Protein AF-A0AAQ5BHJ5-F1 (afdb_monomer_lite)

Structure (mmCIF, N/CA/C/O backbone):
data_AF-A0AAQ5BHJ5-F1
#
_entry.id   AF-A0AAQ5BHJ5-F1
#
loop_
_atom_site.group_PDB
_atom_site.id
_atom_site.type_symbol
_atom_site.label_atom_id
_atom_site.label_alt_id
_atom_site.label_comp_id
_atom_site.label_asym_id
_atom_site.label_entity_id
_atom_site.label_seq_id
_atom_site.pdbx_PDB_ins_code
_atom_site.Cartn_x
_atom_site.Cartn_y
_atom_site.Cartn_z
_atom_site.occupancy
_atom_site.B_iso_or_equiv
_atom_site.auth_seq_id
_atom_site.auth_comp_id
_atom_site.auth_asym_id
_atom_site.auth_atom_id
_atom_site.pdbx_PDB_model_num
ATOM 1 N N . MET A 1 1 ? 9.472 6.229 19.462 1.00 58.34 1 MET A N 1
ATOM 2 C CA . MET A 1 1 ? 8.453 5.904 18.449 1.00 58.34 1 MET A CA 1
ATOM 3 C C . MET A 1 1 ? 7.306 5.285 19.217 1.00 58.34 1 MET A C 1
ATOM 5 O O . MET A 1 1 ? 7.387 4.122 19.589 1.00 58.34 1 MET A O 1
ATOM 9 N N . GLU A 1 2 ? 6.363 6.121 19.645 1.00 68.12 2 GLU A N 1
ATOM 10 C CA . GLU A 1 2 ? 5.191 5.649 20.383 1.00 68.12 2 GLU A CA 1
ATOM 11 C C . GLU A 1 2 ? 4.365 4.725 19.484 1.00 68.12 2 GLU A C 1
ATOM 13 O O . GLU A 1 2 ? 4.407 4.838 18.256 1.00 68.12 2 GLU A O 1
ATOM 18 N N . LEU A 1 3 ? 3.671 3.767 20.095 1.00 81.25 3 LEU A N 1
ATOM 19 C CA . LEU A 1 3 ? 2.834 2.818 19.375 1.00 81.25 3 LEU A CA 1
ATOM 20 C C . LEU A 1 3 ? 1.754 3.609 18.623 1.00 81.25 3 LEU A C 1
ATOM 22 O O . LEU A 1 3 ? 0.919 4.259 19.247 1.00 81.25 3 LEU A O 1
ATOM 26 N N . CYS A 1 4 ? 1.786 3.593 17.292 1.00 93.50 4 CYS A N 1
ATOM 27 C CA . CYS A 1 4 ? 0.804 4.321 16.499 1.00 93.50 4 CYS A CA 1
ATOM 28 C C . CYS A 1 4 ? -0.601 3.753 16.758 1.00 93.50 4 CYS A C 1
ATOM 30 O O . CYS A 1 4 ? -0.860 2.584 16.481 1.00 93.50 4 CYS A O 1
ATOM 32 N N . GLU A 1 5 ? -1.512 4.584 17.272 1.00 94.50 5 GLU A N 1
ATOM 33 C CA . GLU A 1 5 ? -2.869 4.171 17.656 1.00 94.50 5 GLU A CA 1
ATOM 34 C C . GLU A 1 5 ? -3.703 3.651 16.473 1.00 94.50 5 GLU A C 1
ATOM 36 O O . GLU A 1 5 ? -4.559 2.782 16.651 1.00 94.50 5 GLU A O 1
ATOM 41 N N . PHE A 1 6 ? -3.445 4.162 15.268 1.00 95.88 6 PHE A N 1
ATOM 42 C CA . PHE A 1 6 ? -4.144 3.807 14.028 1.00 95.88 6 PHE A CA 1
ATOM 43 C C . PHE A 1 6 ? -3.218 3.073 13.051 1.00 95.88 6 PHE A C 1
ATOM 45 O O . PHE A 1 6 ? -3.297 3.258 11.837 1.00 95.88 6 PHE A O 1
ATOM 52 N N . ALA A 1 7 ? -2.281 2.274 13.566 1.00 94.94 7 ALA A N 1
ATOM 53 C CA . ALA A 1 7 ? -1.373 1.512 12.720 1.00 94.94 7 ALA A CA 1
ATOM 54 C C . ALA A 1 7 ? -2.142 0.524 11.823 1.00 94.94 7 ALA A C 1
ATOM 56 O O . ALA A 1 7 ? -3.069 -0.151 12.273 1.00 94.94 7 ALA A O 1
ATOM 57 N N . PHE A 1 8 ? -1.717 0.387 10.561 1.00 95.00 8 PHE A N 1
ATOM 58 C CA . PHE A 1 8 ? -2.363 -0.494 9.575 1.00 95.00 8 PHE A CA 1
ATOM 59 C C . PHE A 1 8 ? -2.562 -1.943 10.067 1.00 95.00 8 PHE A C 1
ATOM 61 O O . PHE A 1 8 ? -3.590 -2.566 9.808 1.00 95.00 8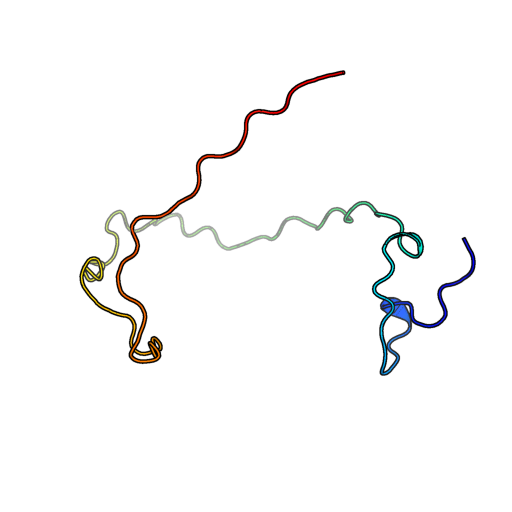 PHE A O 1
ATOM 68 N N . ASN A 1 9 ? -1.613 -2.485 10.835 1.00 93.56 9 ASN A N 1
ATOM 69 C CA . ASN A 1 9 ? -1.683 -3.845 11.375 1.00 93.56 9 ASN A CA 1
ATOM 70 C C . ASN A 1 9 ? -2.746 -4.035 12.476 1.00 93.56 9 ASN A C 1
ATOM 72 O O . ASN A 1 9 ? -3.090 -5.177 12.774 1.00 93.56 9 ASN A O 1
ATOM 76 N N . MET A 1 10 ? -3.275 -2.956 13.065 1.00 94.62 10 MET A N 1
ATOM 77 C CA . MET A 1 10 ? -4.329 -3.016 14.086 1.00 94.62 10 MET A CA 1
ATOM 78 C C . MET A 1 10 ? -5.734 -3.220 13.501 1.00 94.62 10 MET A C 1
ATOM 80 O O . MET A 1 10 ? -6.648 -3.514 14.264 1.00 94.62 10 MET A O 1
ATOM 84 N N . LYS A 1 11 ? -5.910 -3.102 12.172 1.00 94.75 11 LYS A N 1
ATOM 85 C CA . LYS A 1 11 ? -7.186 -3.336 11.461 1.00 94.75 11 LYS A CA 1
ATOM 86 C C . LYS A 1 11 ? -8.379 -2.552 12.039 1.00 94.75 11 LYS A C 1
ATOM 88 O O . LYS A 1 11 ? -9.456 -3.111 12.229 1.00 94.75 11 LYS A O 1
ATOM 93 N N . LYS A 1 12 ? -8.168 -1.271 12.345 1.00 95.38 12 LYS A N 1
ATOM 94 C CA . LYS A 1 12 ? -9.235 -0.329 12.717 1.00 95.38 12 LYS A CA 1
ATOM 95 C C . LYS A 1 12 ? -9.944 0.211 11.465 1.00 95.38 12 LYS A C 1
ATOM 97 O O . LYS A 1 12 ? -9.453 0.020 10.355 1.00 95.38 12 LYS A O 1
ATOM 102 N N . ASP A 1 13 ? -11.059 0.913 11.666 1.00 97.69 13 ASP A N 1
ATOM 103 C CA . ASP A 1 13 ? -11.798 1.589 10.586 1.00 97.69 13 ASP A CA 1
ATOM 104 C C . ASP A 1 13 ? -10.985 2.725 9.940 1.00 97.69 13 ASP A C 1
ATOM 106 O O . ASP A 1 13 ? -11.114 2.992 8.748 1.00 97.69 13 ASP A O 1
ATOM 110 N N . GLU A 1 14 ? -10.104 3.360 10.719 1.00 96.81 14 GLU A N 1
ATOM 111 C CA . GLU A 1 14 ? -9.201 4.422 10.271 1.00 96.81 14 GLU A CA 1
ATOM 112 C C . GLU A 1 14 ? -7.737 3.962 10.288 1.00 96.81 14 GLU A C 1
ATOM 114 O O . GLU A 1 14 ? -7.321 3.168 11.139 1.00 96.81 14 GLU A O 1
ATOM 119 N N . VAL A 1 15 ? -6.935 4.501 9.360 1.00 97.00 15 VAL A N 1
ATOM 120 C CA . VAL A 1 15 ? -5.512 4.176 9.203 1.00 97.00 15 VAL A CA 1
ATOM 121 C C . VAL A 1 15 ? -4.637 5.429 9.249 1.00 97.00 15 VAL A C 1
ATOM 123 O O . VAL A 1 15 ? -4.925 6.446 8.620 1.00 97.00 15 VAL A O 1
ATOM 126 N N . CYS A 1 16 ? -3.524 5.356 9.977 1.00 96.94 16 CYS A N 1
ATOM 127 C CA . CYS A 1 16 ? -2.535 6.423 10.043 1.00 96.94 16 CYS A CA 1
ATOM 128 C C . CYS A 1 16 ? -1.758 6.538 8.726 1.00 96.94 16 CYS A C 1
ATOM 130 O O . CYS A 1 16 ? -1.166 5.562 8.268 1.00 96.94 16 CYS A O 1
ATOM 132 N N . VAL A 1 17 ? -1.670 7.751 8.178 1.00 96.31 17 VAL A N 1
ATOM 133 C CA . VAL A 1 17 ? -0.907 8.067 6.953 1.00 96.31 17 VAL A CA 1
ATOM 134 C C . VAL A 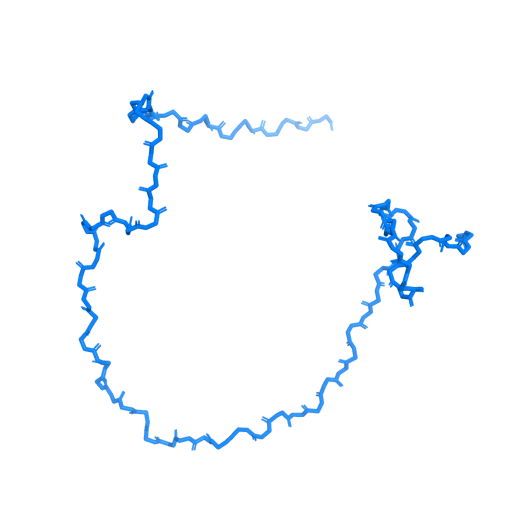1 17 ? 0.410 8.812 7.221 1.00 96.31 17 VAL A C 1
ATOM 136 O O . VAL A 1 17 ? 1.169 9.069 6.291 1.00 96.31 17 VAL A O 1
ATOM 139 N N . ASN A 1 18 ? 0.707 9.162 8.481 1.00 95.25 18 ASN A N 1
ATOM 140 C CA . ASN A 1 18 ? 1.942 9.861 8.853 1.00 95.25 18 ASN A CA 1
ATOM 141 C C . ASN A 1 18 ? 3.173 8.946 8.652 1.00 95.25 18 ASN A C 1
ATOM 143 O O . ASN A 1 18 ? 3.279 7.937 9.355 1.00 95.25 18 ASN A O 1
ATOM 147 N N . PRO A 1 19 ? 4.135 9.290 7.773 1.00 94.56 19 PRO A N 1
ATOM 148 C CA . PRO A 1 19 ? 5.299 8.448 7.497 1.00 94.56 19 PRO A CA 1
ATOM 149 C C . PRO A 1 19 ? 6.224 8.273 8.708 1.00 94.56 19 PRO A C 1
ATOM 151 O O . PRO A 1 19 ? 6.844 7.225 8.845 1.00 94.56 19 PRO A O 1
ATOM 154 N N . TYR A 1 20 ? 6.275 9.240 9.632 1.00 94.06 20 TYR A N 1
ATOM 155 C CA . TYR A 1 20 ? 7.111 9.152 10.836 1.00 94.06 20 TYR A CA 1
ATOM 156 C C . TYR A 1 20 ? 6.617 8.109 11.850 1.00 94.06 20 TYR A C 1
ATOM 158 O O . TYR A 1 20 ? 7.323 7.796 12.808 1.00 94.06 20 TYR A O 1
ATOM 166 N N . HIS A 1 21 ? 5.415 7.561 11.652 1.00 94.88 21 HIS A N 1
ATOM 167 C CA . HIS A 1 21 ? 4.874 6.464 12.455 1.00 94.88 21 HIS A CA 1
ATOM 168 C C . HIS A 1 21 ? 5.229 5.076 11.907 1.00 94.88 21 HIS A C 1
ATOM 170 O O . HIS A 1 21 ? 4.937 4.080 12.566 1.00 94.88 21 HIS A O 1
ATOM 176 N N . TYR A 1 22 ? 5.881 4.991 10.744 1.00 93.12 22 TYR A N 1
ATOM 177 C CA . TYR A 1 22 ? 6.257 3.728 10.120 1.00 93.12 22 TYR A CA 1
ATOM 178 C C . TYR A 1 22 ? 7.769 3.629 9.946 1.00 93.12 22 TYR A C 1
ATOM 180 O O . TYR A 1 22 ? 8.445 4.589 9.586 1.00 93.12 22 TYR A O 1
ATOM 188 N N . GLN A 1 23 ? 8.301 2.432 10.168 1.00 92.94 23 GLN A N 1
ATOM 189 C CA . GLN A 1 23 ? 9.669 2.088 9.808 1.00 92.94 23 GLN A CA 1
ATOM 190 C C . GLN A 1 23 ? 9.642 1.114 8.633 1.00 92.94 23 GLN A C 1
ATOM 192 O O . GLN A 1 23 ? 8.831 0.187 8.596 1.00 92.94 23 GLN A O 1
ATOM 197 N N . ARG A 1 24 ? 10.547 1.309 7.670 1.00 93.25 24 ARG A N 1
ATOM 198 C CA . ARG A 1 24 ? 10.726 0.368 6.564 1.00 93.25 24 ARG A CA 1
ATOM 199 C C . ARG A 1 24 ? 11.328 -0.932 7.098 1.00 93.25 24 ARG A C 1
ATOM 201 O O . ARG A 1 24 ? 12.389 -0.907 7.715 1.00 93.25 24 ARG A O 1
ATOM 208 N N . VAL A 1 25 ? 10.655 -2.046 6.833 1.00 91.75 25 VAL A N 1
ATOM 209 C CA . VAL A 1 25 ? 11.149 -3.398 7.119 1.00 91.75 25 VAL A CA 1
ATOM 210 C C . VAL A 1 25 ? 11.589 -4.074 5.822 1.00 91.75 25 VAL A C 1
ATOM 212 O O . VAL A 1 25 ? 11.086 -3.746 4.744 1.00 91.75 25 VAL A O 1
ATOM 215 N N . GLU A 1 26 ? 12.538 -5.001 5.914 1.00 94.31 26 GLU A N 1
ATOM 216 C CA . GLU A 1 26 ? 12.934 -5.830 4.775 1.00 94.31 26 GLU A CA 1
ATOM 217 C C . GLU A 1 26 ? 11.861 -6.882 4.480 1.00 94.31 26 GLU A C 1
ATOM 219 O O . GLU A 1 26 ? 11.243 -7.442 5.389 1.00 94.31 26 GLU A O 1
ATOM 224 N N . THR A 1 27 ? 11.617 -7.147 3.197 1.00 91.25 27 THR A N 1
ATOM 225 C CA . THR A 1 27 ? 10.673 -8.189 2.788 1.00 91.25 27 THR A CA 1
ATOM 226 C C . THR A 1 27 ? 11.272 -9.564 3.078 1.00 91.25 27 THR A C 1
ATOM 228 O O . THR A 1 27 ? 12.396 -9.819 2.638 1.00 91.25 27 THR A O 1
ATOM 231 N N . PRO A 1 28 ? 10.548 -10.472 3.758 1.00 92.25 28 PRO A N 1
ATOM 232 C CA . PRO A 1 28 ? 11.044 -11.822 3.987 1.00 92.25 28 PRO A CA 1
ATOM 233 C C . PRO A 1 28 ? 11.277 -12.534 2.651 1.00 92.25 28 PRO A C 1
ATOM 235 O O . PRO A 1 28 ? 10.509 -12.366 1.701 1.00 92.25 28 PRO A O 1
ATOM 238 N N . VAL A 1 29 ? 12.336 -13.342 2.582 1.00 90.88 29 VAL A N 1
ATOM 239 C CA . VAL A 1 29 ? 12.619 -14.157 1.397 1.00 90.88 29 VAL A CA 1
ATOM 240 C C . VAL A 1 29 ? 11.488 -15.166 1.1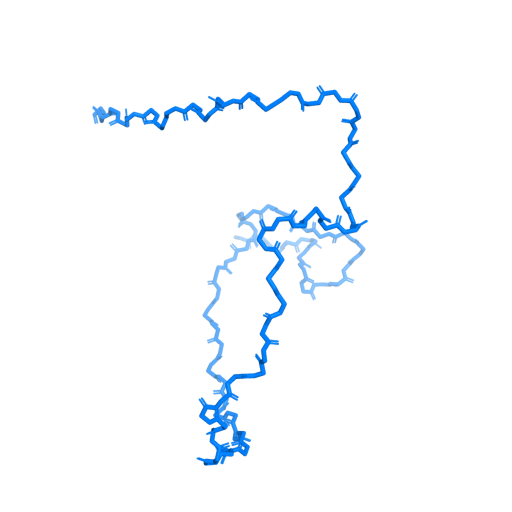92 1.00 90.88 29 VAL A C 1
ATOM 242 O O . VAL A 1 29 ? 11.184 -15.968 2.076 1.00 90.88 29 VAL A O 1
ATOM 245 N N . LEU A 1 30 ? 10.834 -15.104 0.032 1.00 87.56 30 LEU A N 1
ATOM 246 C CA . LEU A 1 30 ? 9.805 -16.073 -0.331 1.00 87.56 30 LEU A CA 1
ATOM 247 C C . LEU A 1 30 ? 10.462 -17.355 -0.863 1.00 87.56 30 LEU A C 1
ATOM 249 O O . LEU A 1 30 ? 11.483 -17.275 -1.555 1.00 87.56 30 LEU A O 1
ATOM 253 N N . PRO A 1 31 ? 9.893 -18.539 -0.573 1.00 88.88 31 PRO A N 1
ATOM 254 C CA . PRO A 1 31 ? 10.359 -19.775 -1.182 1.00 88.88 31 PRO A CA 1
ATOM 255 C C . PRO A 1 31 ? 10.214 -19.704 -2.714 1.00 88.88 31 PRO A C 1
ATOM 257 O O . PRO A 1 31 ? 9.286 -19.054 -3.208 1.00 88.88 31 PRO A O 1
ATOM 260 N N . PRO A 1 32 ? 11.091 -20.379 -3.484 1.00 87.19 32 PRO A N 1
ATOM 261 C CA . PRO A 1 32 ? 10.973 -20.420 -4.936 1.00 87.19 32 PRO A CA 1
ATOM 262 C C . PRO A 1 32 ? 9.603 -20.952 -5.367 1.00 87.19 32 PRO A C 1
ATOM 264 O O . PRO A 1 32 ? 9.225 -22.073 -5.025 1.00 87.19 32 PRO A O 1
ATOM 267 N N . VAL A 1 33 ? 8.865 -20.157 -6.145 1.00 87.69 33 VAL A N 1
ATOM 268 C CA . VAL A 1 33 ? 7.604 -20.601 -6.744 1.00 87.69 33 VAL A CA 1
ATOM 269 C C . VAL A 1 33 ? 7.937 -21.522 -7.915 1.00 87.69 33 VAL A C 1
ATOM 271 O O . VAL A 1 33 ? 8.446 -21.081 -8.947 1.00 87.69 33 VAL A O 1
ATOM 274 N N . LEU A 1 34 ? 7.662 -22.816 -7.753 1.00 82.31 34 LEU A N 1
ATOM 275 C CA . LEU A 1 34 ? 7.751 -23.787 -8.838 1.00 82.31 34 LEU A CA 1
ATOM 276 C C . LEU A 1 34 ? 6.544 -23.608 -9.759 1.00 82.31 34 LEU A C 1
ATOM 278 O O . LEU A 1 34 ? 5.469 -24.148 -9.512 1.00 82.31 34 LEU A O 1
ATOM 282 N N . VAL A 1 35 ? 6.720 -22.833 -10.823 1.00 85.06 35 VAL A N 1
ATOM 283 C CA . VAL A 1 35 ? 5.764 -22.802 -11.931 1.00 85.06 35 VAL A CA 1
ATOM 284 C C . VAL A 1 35 ? 6.134 -23.885 -12.948 1.00 85.06 35 VAL A C 1
ATOM 286 O O . VAL A 1 35 ? 7.323 -24.046 -13.246 1.00 85.06 35 VAL A O 1
ATOM 289 N N . PRO A 1 36 ? 5.164 -24.625 -13.517 1.00 82.69 36 PRO A N 1
ATOM 290 C CA . PRO A 1 36 ? 5.410 -25.443 -14.695 1.00 82.69 36 PRO A CA 1
ATOM 291 C C . PRO A 1 36 ? 5.991 -24.565 -15.807 1.00 82.69 36 PRO A C 1
ATOM 293 O O . PRO A 1 36 ? 5.322 -23.679 -16.343 1.00 82.69 36 PRO A O 1
ATOM 296 N N . ARG A 1 37 ? 7.269 -24.777 -16.127 1.00 72.81 37 ARG A N 1
ATOM 297 C CA . ARG A 1 37 ? 7.899 -24.148 -17.285 1.00 72.81 37 ARG A CA 1
ATOM 298 C C . ARG A 1 37 ? 7.413 -24.895 -18.518 1.00 72.81 37 ARG A C 1
ATOM 300 O O . ARG A 1 37 ? 7.922 -25.969 -18.821 1.00 72.81 37 ARG A O 1
ATOM 307 N N . HIS A 1 38 ? 6.420 -24.340 -19.204 1.00 69.81 38 HIS A N 1
ATOM 308 C CA . HIS A 1 38 ? 6.128 -24.732 -20.577 1.00 69.81 38 HIS A CA 1
ATOM 309 C C . HIS A 1 38 ? 7.399 -24.445 -21.395 1.00 69.81 38 HIS A C 1
ATOM 311 O O . HIS A 1 38 ? 7.796 -23.292 -21.537 1.00 69.81 38 HIS A O 1
ATOM 317 N N . THR A 1 39 ? 8.101 -25.492 -21.838 1.00 64.94 39 THR A N 1
ATOM 318 C CA . THR A 1 39 ? 9.295 -25.382 -22.699 1.00 64.94 39 THR A CA 1
ATOM 319 C C . THR A 1 39 ? 8.939 -24.950 -24.120 1.00 64.94 39 THR A C 1
ATOM 321 O O . THR A 1 39 ? 9.786 -24.435 -24.842 1.00 64.94 39 THR A O 1
ATOM 324 N N . GLU A 1 40 ? 7.676 -25.122 -24.496 1.00 69.88 40 GLU A N 1
ATOM 325 C CA . GLU A 1 40 ? 7.085 -24.698 -25.758 1.00 69.88 40 GLU A CA 1
ATOM 326 C C . GLU A 1 40 ? 6.609 -23.242 -25.603 1.00 69.88 40 GLU A C 1
ATOM 328 O O . GLU A 1 40 ? 5.437 -22.988 -25.328 1.00 69.88 40 GLU A O 1
ATOM 333 N N . ILE A 1 41 ? 7.517 -22.266 -25.694 1.00 67.00 41 ILE A N 1
ATOM 334 C CA . ILE A 1 41 ? 7.111 -20.868 -25.907 1.00 67.00 41 ILE A CA 1
ATOM 335 C C . ILE A 1 41 ? 6.606 -20.813 -27.352 1.00 67.00 41 ILE A C 1
ATOM 337 O O . ILE A 1 41 ? 7.413 -21.065 -28.252 1.00 67.00 41 ILE A O 1
ATOM 341 N N . PRO A 1 42 ? 5.318 -20.522 -27.619 1.00 68.19 42 PRO A N 1
ATOM 342 C CA . PRO A 1 42 ? 4.873 -20.297 -28.984 1.00 68.19 42 PRO A CA 1
ATOM 343 C C . PRO A 1 42 ? 5.727 -19.172 -29.570 1.00 68.19 42 PRO A C 1
ATOM 345 O O . PRO A 1 42 ? 5.750 -18.064 -29.038 1.00 68.19 42 PRO A O 1
ATOM 348 N N . ALA A 1 43 ? 6.482 -19.473 -30.629 1.00 70.44 43 ALA A N 1
ATOM 349 C CA . ALA A 1 43 ? 7.319 -18.484 -31.311 1.00 70.44 43 ALA A CA 1
ATOM 350 C C . ALA A 1 43 ? 6.476 -17.357 -31.931 1.00 70.44 43 ALA A C 1
ATOM 352 O O . ALA A 1 43 ? 6.990 -16.289 -32.258 1.00 70.44 43 ALA A O 1
ATOM 353 N N . GLU A 1 44 ? 5.180 -17.614 -32.088 1.00 77.88 44 GLU A N 1
ATOM 354 C CA . GL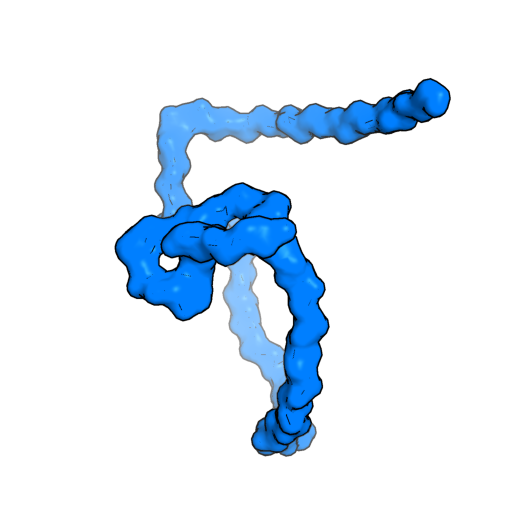U A 1 44 ? 4.220 -16.723 -32.699 1.00 77.88 44 GLU A CA 1
ATOM 355 C C . GLU A 1 44 ? 3.347 -16.103 -31.610 1.00 77.88 44 GLU A C 1
ATOM 357 O O . GLU A 1 44 ? 2.556 -16.776 -30.940 1.00 77.88 44 GLU A O 1
ATOM 362 N N . PHE A 1 45 ? 3.533 -14.801 -31.407 1.00 72.75 45 PHE A N 1
ATOM 363 C CA . PHE A 1 45 ? 2.597 -14.013 -30.623 1.00 72.75 45 PHE A CA 1
ATOM 364 C C . PHE A 1 45 ? 1.240 -14.030 -31.335 1.00 72.75 45 PHE A C 1
ATOM 366 O O . PHE A 1 45 ? 1.209 -13.913 -32.564 1.00 72.75 45 PHE A O 1
ATOM 373 N N . PRO A 1 46 ? 0.116 -14.150 -30.604 1.00 79.31 46 PRO A N 1
ATOM 374 C CA . PRO A 1 46 ? -1.179 -13.898 -31.212 1.00 79.31 46 PRO A CA 1
ATOM 375 C C . PRO A 1 46 ? -1.160 -12.498 -31.848 1.00 79.31 46 PRO A C 1
ATOM 377 O O . PRO A 1 46 ? -0.520 -11.596 -31.291 1.00 79.31 46 PRO A O 1
ATOM 380 N N . PRO A 1 47 ? -1.820 -12.306 -33.003 1.00 80.44 47 PRO A N 1
ATOM 381 C CA . PRO A 1 47 ? -1.904 -10.991 -33.618 1.00 80.44 47 PRO A CA 1
ATOM 382 C C . PRO A 1 47 ? -2.497 -10.019 -32.596 1.00 80.44 47 PRO A C 1
ATOM 384 O O . PRO A 1 47 ? -3.580 -10.259 -32.063 1.00 80.44 47 PRO A O 1
ATOM 387 N N . LEU A 1 48 ? -1.748 -8.964 -32.273 1.00 79.06 48 LEU A N 1
ATOM 388 C CA . LEU A 1 48 ? -2.262 -7.866 -31.468 1.00 79.06 48 LEU A CA 1
ATOM 389 C C . LEU A 1 48 ? -3.056 -6.947 -32.387 1.00 79.06 48 LEU A C 1
ATOM 391 O O . LEU A 1 48 ? -2.571 -6.567 -33.454 1.00 79.06 48 LEU A O 1
ATOM 395 N N . ASP A 1 49 ? -4.257 -6.584 -31.960 1.00 80.19 49 ASP A N 1
ATOM 396 C CA . ASP A 1 49 ? -5.021 -5.539 -32.621 1.00 80.19 49 ASP A CA 1
ATOM 397 C C . ASP A 1 49 ? -4.274 -4.201 -32.486 1.00 80.19 49 ASP A C 1
ATOM 399 O O . ASP A 1 49 ? -3.787 -3.836 -31.409 1.00 80.19 49 ASP A O 1
ATOM 403 N N . ASP A 1 50 ? -4.155 -3.470 -33.596 1.00 79.94 50 ASP A N 1
ATOM 404 C CA . ASP A 1 50 ? -3.510 -2.159 -33.619 1.00 79.94 50 ASP A CA 1
ATOM 405 C C . ASP A 1 50 ? -4.442 -1.099 -33.016 1.00 79.94 50 ASP A C 1
ATOM 407 O O . ASP A 1 50 ? -5.213 -0.426 -33.701 1.00 79.94 50 ASP A O 1
ATOM 411 N N . TYR A 1 51 ? -4.377 -0.961 -31.694 1.00 77.00 51 TYR A N 1
ATOM 412 C CA . TYR A 1 51 ? -5.098 0.064 -30.941 1.00 77.00 51 TYR A CA 1
ATOM 413 C C . TYR A 1 51 ? -4.380 1.425 -30.933 1.00 77.00 51 TYR A C 1
ATOM 415 O O . TYR A 1 51 ? -4.771 2.313 -30.173 1.00 77.00 51 TYR A O 1
ATOM 423 N N . SER A 1 52 ? -3.351 1.638 -31.771 1.00 77.75 52 SER A N 1
ATOM 424 C CA . SER A 1 52 ? -2.578 2.893 -31.803 1.00 77.75 52 SER A CA 1
ATOM 425 C C . SER A 1 52 ? -3.448 4.136 -32.050 1.00 77.75 52 SER A C 1
ATOM 427 O O . SER A 1 52 ? -3.099 5.236 -31.617 1.00 77.75 52 SER A O 1
ATOM 429 N N . HIS A 1 53 ? -4.605 3.963 -32.693 1.00 75.69 53 HIS A N 1
ATOM 430 C CA . HIS A 1 53 ? -5.502 5.054 -33.080 1.00 75.69 53 HIS A CA 1
ATOM 431 C C . HIS A 1 53 ? -6.877 5.025 -32.400 1.00 75.69 53 HIS A C 1
ATOM 433 O O . HIS A 1 53 ? -7.725 5.862 -32.709 1.00 75.69 53 HIS A O 1
ATOM 439 N N . SER A 1 54 ? -7.124 4.092 -31.479 1.00 76.00 54 SER A N 1
ATOM 440 C CA . SER A 1 54 ? -8.416 3.997 -30.796 1.00 76.00 54 SER A CA 1
ATOM 441 C C . SER A 1 54 ? -8.419 4.763 -29.476 1.00 76.00 54 SER A C 1
ATOM 443 O O . SER A 1 54 ? -7.549 4.559 -28.630 1.00 76.00 54 SER A O 1
ATOM 445 N N . ILE A 1 55 ? -9.444 5.589 -29.268 1.00 78.44 55 ILE A N 1
ATOM 446 C CA . ILE A 1 55 ? -9.781 6.120 -27.944 1.00 78.44 55 ILE A CA 1
ATOM 447 C C . ILE A 1 55 ? -10.382 4.967 -27.116 1.00 78.44 55 ILE A C 1
ATOM 449 O O . ILE A 1 55 ? -11.348 4.357 -27.576 1.00 78.44 55 ILE A O 1
ATOM 453 N N . PRO A 1 56 ? -9.857 4.656 -25.917 1.00 77.12 56 PRO A N 1
ATOM 454 C CA . PRO A 1 56 ? -10.428 3.626 -25.050 1.00 77.12 56 PRO A CA 1
ATOM 455 C C . PRO A 1 56 ? -11.903 3.903 -24.714 1.00 77.12 56 PRO A C 1
ATOM 457 O O . PRO A 1 56 ? -12.277 5.041 -24.433 1.00 77.12 56 PRO A O 1
ATOM 460 N N . GLU A 1 57 ? -12.749 2.871 -24.668 1.00 72.88 57 GLU A N 1
ATOM 461 C CA . GLU A 1 57 ? -14.189 3.018 -24.369 1.00 72.88 57 GLU A CA 1
ATOM 462 C C . GLU A 1 57 ? -14.485 3.574 -22.965 1.00 72.88 57 GLU A C 1
ATOM 464 O O . GLU A 1 57 ? -15.571 4.091 -22.716 1.00 72.88 57 GLU A O 1
ATOM 469 N N . ASN A 1 58 ? -13.525 3.512 -22.039 1.00 74.12 58 ASN A N 1
ATOM 470 C CA . ASN A 1 58 ? -13.662 4.094 -20.702 1.00 74.12 58 ASN A CA 1
ATOM 471 C C . ASN A 1 58 ? -13.268 5.581 -20.639 1.00 74.12 58 ASN A C 1
ATOM 473 O O . ASN A 1 58 ? -13.270 6.168 -19.553 1.00 74.12 58 ASN A O 1
ATOM 477 N N . THR A 1 59 ? -12.932 6.201 -21.773 1.00 74.69 59 THR A N 1
ATOM 478 C CA . THR A 1 59 ? -12.538 7.609 -21.805 1.00 74.69 59 THR A CA 1
ATOM 479 C C . THR A 1 59 ? -13.777 8.494 -21.883 1.00 74.69 59 THR A C 1
ATOM 481 O O . THR A 1 59 ? -14.385 8.654 -22.937 1.00 74.69 59 THR A O 1
ATOM 484 N N . ASN A 1 60 ? -14.148 9.105 -20.759 1.00 73.88 60 ASN A N 1
ATOM 485 C CA . ASN A 1 60 ? -15.083 10.226 -20.738 1.00 73.88 60 ASN A CA 1
ATOM 486 C C . ASN A 1 60 ? -14.271 11.524 -20.668 1.00 73.88 60 ASN A C 1
ATOM 488 O O . ASN A 1 60 ? -13.817 11.918 -19.593 1.00 73.88 60 ASN A O 1
ATOM 492 N N . PHE A 1 61 ? -14.041 12.166 -21.814 1.00 62.22 61 PHE A N 1
ATOM 493 C CA . PHE A 1 61 ? -13.457 13.503 -21.827 1.00 62.22 61 PHE A CA 1
ATOM 494 C C . PHE A 1 61 ? -14.551 14.526 -21.499 1.00 62.22 61 PHE A C 1
ATOM 496 O O . PHE A 1 61 ? -15.534 14.606 -22.242 1.00 62.22 61 PHE A O 1
ATOM 503 N N . PRO A 1 62 ? -14.409 15.348 -20.443 1.00 64.94 62 PRO A N 1
ATOM 504 C CA . PRO A 1 62 ? -15.250 16.529 -20.320 1.00 64.94 62 PRO A CA 1
ATOM 505 C C . PRO A 1 62 ? -14.998 17.408 -21.552 1.00 64.94 62 PRO A C 1
ATOM 507 O O . PRO A 1 62 ? -13.849 17.711 -21.878 1.00 64.94 62 PRO A O 1
ATOM 510 N N . ALA A 1 63 ? -16.058 17.780 -22.272 1.00 54.44 63 ALA A N 1
ATOM 511 C CA . ALA A 1 63 ? -15.957 18.632 -23.453 1.00 54.44 63 ALA A CA 1
ATOM 512 C C . ALA A 1 63 ? -15.331 19.982 -23.055 1.00 54.44 63 ALA A C 1
ATOM 514 O O . ALA A 1 63 ? -16.005 20.821 -22.461 1.00 54.44 63 ALA A O 1
ATOM 515 N N . GLY A 1 64 ? -14.033 20.171 -23.322 1.00 56.78 64 GLY A N 1
ATOM 516 C CA . GLY A 1 64 ? -13.343 21.415 -22.967 1.00 56.78 64 GLY A CA 1
ATOM 517 C C . GLY A 1 64 ? -11.817 21.395 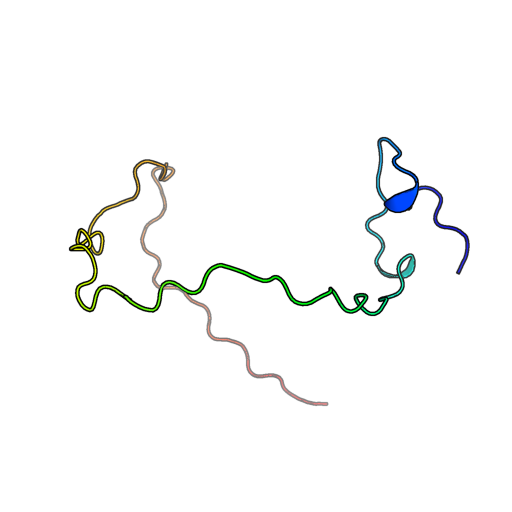-22.849 1.00 56.78 64 GLY A C 1
ATOM 518 O O . GLY A 1 64 ? -11.260 22.447 -22.555 1.00 56.78 64 GLY A O 1
ATOM 519 N N . ILE A 1 65 ? -11.118 20.276 -23.069 1.00 55.03 65 ILE A N 1
ATOM 520 C CA . ILE A 1 65 ? -9.646 20.293 -23.136 1.00 55.03 65 ILE A CA 1
ATOM 521 C C . ILE A 1 65 ? -9.167 20.327 -24.593 1.00 55.03 65 ILE A C 1
ATOM 523 O O . ILE A 1 65 ? -9.150 19.314 -25.289 1.00 55.03 65 ILE A O 1
ATOM 527 N N . GLU A 1 66 ? -8.785 21.512 -25.070 1.00 53.12 66 GLU A N 1
ATOM 528 C CA . GLU A 1 66 ? -7.927 21.628 -26.253 1.00 53.12 66 GLU A CA 1
ATOM 529 C C . GLU A 1 66 ? -6.588 20.906 -26.002 1.00 53.12 66 GLU A C 1
ATOM 531 O O . GLU A 1 66 ? -6.134 20.852 -24.852 1.00 53.12 66 GLU A O 1
ATOM 536 N N . PRO A 1 67 ? -5.913 20.372 -27.037 1.00 48.75 67 PRO A N 1
ATOM 537 C CA . PRO A 1 67 ? -4.589 19.788 -26.881 1.00 48.75 67 PRO A CA 1
ATOM 538 C C . PRO A 1 67 ? -3.573 20.917 -26.671 1.00 48.75 67 PRO A C 1
ATOM 540 O O . PRO A 1 67 ? -2.894 21.350 -27.598 1.00 48.75 67 PRO A O 1
ATOM 543 N N . GLN A 1 68 ? -3.473 21.434 -25.446 1.00 44.66 68 GLN A N 1
ATOM 544 C CA . GLN A 1 68 ? -2.377 22.319 -25.082 1.00 44.66 68 GLN A CA 1
ATOM 545 C C . GLN A 1 68 ? -1.108 21.475 -24.992 1.00 44.66 68 GLN A C 1
ATOM 547 O O . GLN A 1 68 ? -0.881 20.745 -24.028 1.00 44.66 68 GLN A O 1
ATOM 552 N N . SER A 1 69 ? -0.282 21.586 -26.028 1.00 48.16 69 SER A N 1
ATOM 553 C CA . SER A 1 69 ? 1.117 21.170 -26.097 1.00 48.16 69 SER A CA 1
ATOM 554 C C . SER A 1 69 ? 1.982 21.940 -25.087 1.00 48.16 69 SER A C 1
ATOM 556 O O . SER A 1 69 ? 2.945 22.600 -25.462 1.00 48.16 69 SER A O 1
ATOM 558 N N . ASN A 1 70 ? 1.622 21.888 -23.806 1.00 48.00 70 ASN A N 1
ATOM 559 C CA . ASN A 1 70 ? 2.277 22.603 -22.721 1.00 48.00 70 ASN A CA 1
ATOM 560 C C . ASN A 1 70 ? 2.724 21.589 -21.669 1.00 48.00 70 ASN A C 1
ATOM 562 O O . ASN A 1 70 ? 2.137 21.474 -20.596 1.00 48.00 70 ASN A O 1
ATOM 566 N N . ILE A 1 71 ? 3.781 20.847 -21.987 1.00 50.97 71 ILE A N 1
ATOM 567 C CA . ILE A 1 71 ? 4.651 20.287 -20.954 1.00 50.97 71 ILE A CA 1
ATOM 568 C C . ILE A 1 71 ? 5.545 21.459 -20.521 1.00 50.97 71 ILE A C 1
ATOM 570 O O . ILE A 1 71 ? 6.280 21.964 -21.370 1.00 50.97 71 ILE A O 1
ATOM 574 N N . PRO A 1 72 ? 5.492 21.954 -19.272 1.00 45.78 72 PRO A N 1
ATOM 575 C CA . PRO A 1 72 ? 6.513 22.878 -18.806 1.00 45.78 72 PRO A CA 1
ATOM 576 C C . PRO A 1 72 ? 7.830 22.108 -18.644 1.00 45.78 72 PRO A C 1
ATOM 578 O O . PRO A 1 72 ? 7.853 21.051 -18.008 1.00 45.78 72 PRO A O 1
ATOM 581 N N . ASP A 1 73 ? 8.907 22.634 -19.230 1.00 48.50 73 ASP A N 1
ATOM 582 C CA . ASP A 1 73 ? 10.284 22.165 -19.046 1.00 48.50 73 ASP A CA 1
ATOM 583 C C . ASP A 1 73 ? 10.606 21.905 -17.560 1.00 48.50 73 ASP A C 1
ATOM 585 O O . ASP A 1 73 ? 10.230 22.712 -16.700 1.00 48.50 73 ASP A O 1
ATOM 589 N N . PRO A 1 74 ? 11.339 20.827 -17.216 1.00 50.56 74 PRO A N 1
ATOM 590 C CA . PRO A 1 74 ? 11.825 20.651 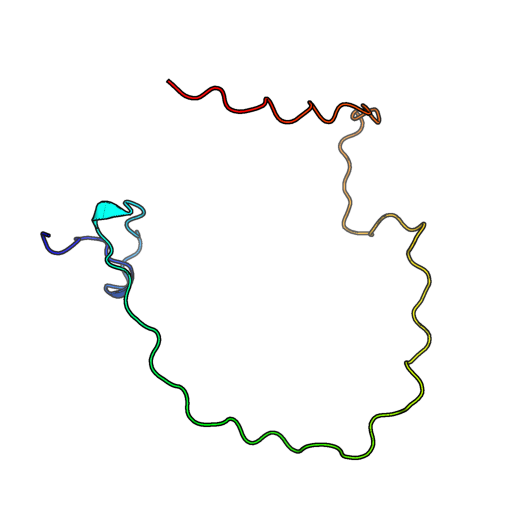-15.858 1.00 50.56 74 PRO A CA 1
ATOM 591 C C . PRO A 1 74 ? 12.872 21.735 -15.565 1.00 50.56 74 PRO A C 1
ATOM 593 O O . PRO A 1 74 ? 13.960 21.749 -16.138 1.00 50.56 74 PRO A O 1
ATOM 596 N N . THR A 1 75 ? 12.544 22.651 -14.655 1.00 54.09 75 THR A N 1
ATOM 597 C CA . THR A 1 75 ? 13.480 23.626 -14.076 1.00 54.09 75 THR A CA 1
ATOM 598 C C . THR A 1 75 ? 14.781 22.940 -13.628 1.00 54.09 75 THR A C 1
ATOM 600 O O . THR A 1 75 ? 14.704 21.979 -12.855 1.00 54.09 75 THR A O 1
ATOM 603 N N . PRO A 1 76 ? 15.973 23.403 -14.057 1.00 52.56 76 PRO A N 1
ATOM 604 C CA . PRO A 1 76 ? 17.232 22.813 -13.629 1.00 52.56 76 PRO A CA 1
ATOM 605 C C . PRO A 1 76 ? 17.570 23.286 -12.209 1.00 52.56 76 PRO A C 1
ATOM 607 O O . PRO A 1 76 ? 17.602 24.482 -11.927 1.00 52.56 76 PRO A O 1
ATOM 610 N N . TRP A 1 77 ? 17.806 22.330 -11.311 1.00 54.91 77 TRP A N 1
ATOM 611 C CA . TRP A 1 77 ? 18.225 22.552 -9.926 1.00 54.91 77 TRP A CA 1
ATOM 612 C C . TRP A 1 77 ? 19.512 23.393 -9.863 1.00 54.91 77 TRP A C 1
ATOM 614 O O . TRP A 1 77 ? 20.552 22.968 -10.367 1.00 54.91 77 TRP A O 1
ATOM 624 N N . LEU A 1 78 ? 19.456 24.569 -9.231 1.00 48.88 78 LEU A N 1
ATOM 625 C CA . LEU A 1 78 ? 20.642 25.340 -8.843 1.00 48.88 78 LEU A CA 1
ATOM 626 C C . LEU A 1 78 ? 21.103 24.871 -7.451 1.00 48.88 78 LEU A C 1
ATOM 628 O O . LEU A 1 78 ? 20.266 24.832 -6.548 1.00 48.88 78 LEU A O 1
ATOM 632 N N . PRO A 1 79 ? 22.383 24.509 -7.250 1.00 57.69 79 PRO A N 1
ATOM 633 C CA . PRO A 1 79 ? 22.911 24.233 -5.921 1.00 57.69 79 PRO A CA 1
ATOM 634 C C . PRO A 1 79 ? 23.329 25.539 -5.222 1.00 57.69 79 PRO A C 1
ATOM 636 O O . PRO A 1 79 ? 23.968 26.393 -5.842 1.00 57.69 79 PRO A O 1
ATOM 639 N N . GLU A 1 80 ? 22.974 25.663 -3.942 1.00 46.09 80 GLU A N 1
ATOM 640 C CA . GLU A 1 80 ? 23.642 26.542 -2.965 1.00 46.09 80 GLU A CA 1
ATOM 641 C C . GLU A 1 80 ? 24.854 25.824 -2.356 1.00 46.09 80 GLU A C 1
ATOM 643 O O . GLU A 1 80 ? 24.756 24.592 -2.129 1.00 46.09 80 GLU A O 1
#

Sequence (80 aa):
MELCEFAFNMKKDEVCVNPYHYQRVETPVLPPVLVPRHTEIPAEFPPLDDYSHSIPENTNFPAGIEPQSNIPDPTPWLPE

pLDDT: mean 76.26, std 16.7, range [44.66, 97.69]

InterPro domains:
  IPR003619 MAD homology 1, Dwarfin-type [PF03165] (2-26)
  IPR013019 MAD homology, MH1 [PS51075] (1-31)
  IPR013790 SMAD/Dwarfins [PTHR13703] (1-66)
  IPR036578 SMAD MH1 domain superfamily [G3DSA:3.90.520.10] (1-30)
  IPR036578 SMAD MH1 domain superfamily [SSF56366] (2-26)

Organism: Homo sapiens (NCBI:txid9606)

Secondary structure (DSSP, 8-state):
----TT-GGG--SS----GGG----PPPPPPP------S---SSPPPPP-GGGPPPTT----TT----------PPPPP-

Radius of gyration: 24.8 Å; chains: 1; bounding box: 40×52×54 Å

Foldseek 3Di:
DPQPPQDPVVPDPDHDPDCVNDDDDDDDDDDDDDDPPPPCPPPDDDDDDPCVPPDDPPDDDDPDDDPPPDDDDPDDDDDD